Protein AF-0000000066245122 (afdb_homodimer)

Foldseek 3Di:
DEAEQNRDDPQFPHFPLRVCVVVVHDQQFKWKQWVNDIDRSVGGDDDGDDPPIYIYIGGDDDPD/DEAEQNDDDPQFPHFPLRVCVVVVHDQQFKWKQWVNDIDRSVGGDDDGDDPPIYIYIGGDDDPD

Solvent-accessible surface area (backbone atoms only — not comparable to full-atom values): 6839 Å² total; per-residue (Å²): 79,20,29,48,69,87,36,80,40,92,46,57,67,36,30,56,65,56,52,35,52,74,73,68,48,65,42,88,47,26,36,33,31,49,78,86,43,30,18,46,38,80,29,48,43,84,48,59,39,44,70,69,40,40,36,38,76,40,61,50,49,79,26,120,79,19,30,48,71,88,35,80,39,94,47,56,68,36,30,55,65,57,51,34,53,73,72,68,47,64,42,89,48,26,36,34,32,50,77,86,43,30,17,43,38,81,28,48,44,84,47,58,41,46,68,70,41,39,37,38,77,40,63,49,50,79,26,117

InterPro domains:
  IPR003749 Sulfur carrier ThiS/MoaD-like [PF02597] (2-64)
  IPR010035 ThiS, thiamine-biosynthesis [PTHR34472] (2-64)
  IPR010035 ThiS, thiamine-biosynthesis [TIGR01683] (3-64)
  IPR012675 Beta-grasp domain superfamily [G3DSA:3.10.20.30] (2-64)
  IPR016155 Molybdopterin synthase/thiamin biosynthesis sulphur carrier, beta-grasp [SSF54285] (2-63)

Nearest PDB structures (foldseek):
  2htm-assembly3_H  TM=9.319E-01  e=8.111E-12  Thermus thermophilus
  1zud-assembly1_4  TM=8.147E-01  e=1.907E-03  Escherichia coli K-12
  3cwi-assembly1_A  TM=7.715E-01  e=3.258E-03  Geobacter metallireducens GS-15
  2lek-assembly1_A  TM=7.958E-01  e=4.868E-03  Rhodopseudomonas palustris
  8dgs-assembly1_A  TM=4.863E-01  e=5.792E-02  Homo sapiens

Secondary structure (DSSP, 8-state):
-EEETTEEE--TT-BHHHHHHHTT--GGGEEEEETTEEEEGGG---SB--TT-EEEEEEEEP--/-EEETTEEE--TT-BHHHHHHHTT--GGGEEEEETTEEEEGGG---SB--TT-EEEEEEEEP--

Radius of gyration: 15.56 Å; Cα contacts (8 Å, |Δi|>4): 289; chains: 2; bounding box: 25×44×30 Å

Structure (mmCIF, N/CA/C/O backbone):
data_AF-0000000066245122-model_v1
#
loop_
_entity.id
_entity.type
_entity.pdbx_description
1 polymer 'Sulfur carrier protein ThiS'
#
loop_
_atom_site.group_PDB
_atom_site.id
_atom_site.type_symbol
_atom_site.label_atom_id
_atom_site.label_alt_id
_atom_site.label_comp_id
_atom_site.label_asym_id
_atom_site.label_entity_id
_atom_site.label_seq_id
_atom_site.pdbx_PDB_ins_code
_atom_site.Cartn_x
_atom_site.Cartn_y
_atom_site.Cartn_z
_atom_site.occupancy
_atom_site.B_iso_or_equiv
_atom_site.auth_seq_id
_atom_site.auth_comp_id
_atom_site.auth_asym_id
_atom_site.auth_atom_id
_atom_site.pdbx_PDB_model_num
ATOM 1 N N . MET A 1 1 ? -2.121 15.898 17.25 1 96.06 1 MET A N 1
ATOM 2 C CA . MET A 1 1 ? -0.962 15.109 16.844 1 96.06 1 MET A CA 1
ATOM 3 C C . MET A 1 1 ? -1.345 14.094 15.781 1 96.06 1 MET A C 1
ATOM 5 O O . MET A 1 1 ? -2.414 13.484 15.844 1 96.06 1 MET A O 1
ATOM 9 N N . VAL A 1 2 ? -0.647 14.148 14.758 1 97.94 2 VAL A N 1
ATOM 10 C CA . VAL A 1 2 ? -0.875 13.227 13.656 1 97.94 2 VAL A CA 1
ATOM 11 C C . VAL A 1 2 ? 0.211 12.148 13.648 1 97.94 2 VAL A C 1
ATOM 13 O O . VAL A 1 2 ? 1.388 12.445 13.867 1 97.94 2 VAL A O 1
ATOM 16 N N . TRP A 1 3 ? -0.148 10.922 13.508 1 98.38 3 TRP A N 1
ATOM 17 C CA . TRP A 1 3 ? 0.825 9.844 13.359 1 98.38 3 TRP A CA 1
ATOM 18 C C . TRP A 1 3 ? 1.118 9.57 11.883 1 98.38 3 TRP A C 1
ATOM 20 O O . TRP A 1 3 ? 0.219 9.211 11.125 1 98.38 3 TRP A O 1
ATOM 30 N N . LEU A 1 4 ? 2.289 9.805 11.523 1 98.12 4 LEU A N 1
ATOM 31 C CA . LEU A 1 4 ? 2.766 9.562 10.164 1 98.12 4 LEU A CA 1
ATOM 32 C C . LEU A 1 4 ? 3.76 8.406 10.133 1 98.12 4 LEU A C 1
ATOM 34 O O . LEU A 1 4 ? 4.848 8.5 10.711 1 98.12 4 LEU A O 1
ATOM 38 N N . ASN A 1 5 ? 3.375 7.387 9.438 1 97.25 5 ASN A N 1
ATOM 39 C CA . ASN A 1 5 ? 4.207 6.188 9.406 1 97.25 5 ASN A CA 1
ATOM 40 C C . ASN A 1 5 ? 4.695 5.805 10.797 1 97.25 5 ASN A C 1
ATOM 42 O O . ASN A 1 5 ? 5.891 5.586 11 1 97.25 5 ASN A O 1
ATOM 46 N N . GLY A 1 6 ? 3.76 5.812 11.75 1 97.06 6 GLY A N 1
ATOM 47 C CA . GLY A 1 6 ? 4.008 5.344 13.102 1 97.06 6 GLY A CA 1
ATOM 48 C C . GLY A 1 6 ? 4.691 6.375 13.977 1 97.06 6 GLY A C 1
ATOM 49 O O . GLY A 1 6 ? 4.926 6.137 15.164 1 97.06 6 GLY A O 1
ATOM 50 N N . GLU A 1 7 ? 4.965 7.535 13.438 1 97.31 7 GLU A N 1
ATOM 51 C CA . GLU A 1 7 ? 5.645 8.57 14.203 1 97.31 7 GLU A CA 1
ATOM 52 C C . GLU A 1 7 ? 4.734 9.781 14.422 1 97.31 7 GLU A C 1
ATOM 54 O O . GLU A 1 7 ? 4.098 10.266 13.484 1 97.31 7 GLU A O 1
ATOM 59 N N . PRO A 1 8 ? 4.688 10.203 15.68 1 97.81 8 PRO A N 1
ATOM 60 C CA . PRO A 1 8 ? 3.922 11.43 15.922 1 97.81 8 PRO A CA 1
ATOM 61 C C . PRO A 1 8 ? 4.582 12.672 15.328 1 97.81 8 PRO A C 1
ATOM 63 O O . PRO A 1 8 ? 5.797 12.852 15.461 1 97.81 8 PRO A O 1
ATOM 66 N N . ARG A 1 9 ? 3.904 13.414 14.578 1 97.44 9 ARG A N 1
ATOM 67 C CA . ARG A 1 9 ? 4.379 14.648 13.961 1 97.44 9 ARG A CA 1
ATOM 68 C C . ARG A 1 9 ? 3.379 15.781 14.156 1 97.44 9 ARG A C 1
ATOM 70 O O . ARG A 1 9 ? 2.168 15.555 14.18 1 97.44 9 ARG A O 1
ATOM 77 N N . PRO A 1 10 ? 3.826 17.031 14.297 1 97.25 10 PRO A N 1
ATOM 78 C CA . PRO A 1 10 ? 2.943 18.203 14.375 1 97.25 10 PRO A CA 1
ATOM 79 C C . PRO A 1 10 ? 2.463 18.656 13 1 97.25 10 PRO A C 1
ATOM 81 O O . PRO A 1 10 ? 2.91 19.703 12.508 1 97.25 10 PRO A O 1
ATOM 84 N N . LEU A 1 11 ? 1.484 17.906 12.414 1 97.88 11 LEU A N 1
ATOM 85 C CA . LEU A 1 11 ? 1.07 18.141 11.031 1 97.88 11 LEU A CA 1
ATOM 86 C C . LEU A 1 11 ? -0.365 18.656 10.977 1 97.88 11 LEU A C 1
ATOM 88 O O . LEU A 1 11 ? -0.92 18.844 9.891 1 97.88 11 LEU A O 1
ATOM 92 N N . GLU A 1 12 ? -0.906 18.859 12.203 1 97.12 12 GLU A N 1
ATOM 93 C CA . GLU A 1 12 ? -2.266 19.391 12.219 1 97.12 12 GLU A CA 1
ATOM 94 C C . GLU A 1 12 ? -2.369 20.672 11.391 1 97.12 12 GLU A C 1
ATOM 96 O O . GLU A 1 12 ? -1.476 21.516 11.445 1 97.12 12 GLU A O 1
ATOM 101 N N . GLY A 1 13 ? -3.486 20.703 10.539 1 97.81 13 GLY A N 1
ATOM 102 C CA . GLY A 1 13 ? -3.689 21.922 9.766 1 97.81 13 GLY A CA 1
ATOM 103 C C . GLY A 1 13 ? -3.094 21.844 8.375 1 97.81 13 GLY A C 1
ATOM 104 O O . GLY A 1 13 ? -3.457 22.625 7.5 1 97.81 13 GLY A O 1
ATOM 105 N N . LYS A 1 14 ? -2.281 20.984 8.102 1 97.75 14 LYS A N 1
ATOM 106 C CA . LYS A 1 14 ? -1.722 20.766 6.77 1 97.75 14 LYS A CA 1
ATOM 107 C C . LYS A 1 14 ? -2.521 19.719 6 1 97.75 14 LYS A C 1
ATOM 109 O O . LYS A 1 14 ? -3.137 18.828 6.598 1 97.75 14 LYS A O 1
ATOM 114 N N . THR A 1 15 ? -2.502 19.906 4.688 1 97.81 15 THR A N 1
ATOM 115 C CA . THR A 1 15 ? -3.082 18.859 3.848 1 97.81 15 THR A CA 1
ATOM 116 C C . THR A 1 15 ? -2.076 17.734 3.609 1 97.81 15 THR A C 1
ATOM 118 O O . THR A 1 15 ? -0.872 17.922 3.799 1 97.81 15 THR A O 1
ATOM 121 N N . LEU A 1 16 ? -2.605 16.656 3.221 1 97.75 16 LEU A N 1
ATOM 122 C CA . LEU A 1 16 ? -1.726 15.539 2.871 1 97.75 16 LEU A CA 1
ATOM 123 C C . LEU A 1 16 ? -0.799 15.922 1.722 1 97.75 16 LEU A C 1
ATOM 125 O O . LEU A 1 16 ? 0.373 15.539 1.708 1 97.75 16 LEU A O 1
ATOM 129 N N . LYS A 1 17 ? -1.337 16.609 0.768 1 97.12 17 LYS A N 1
ATOM 130 C CA . LYS A 1 17 ? -0.505 17.062 -0.339 1 97.12 17 LYS A CA 1
ATOM 131 C C . LYS A 1 17 ? 0.669 17.906 0.166 1 97.12 17 LYS A C 1
ATOM 133 O O . LYS A 1 17 ? 1.813 17.688 -0.235 1 97.12 17 LYS A O 1
ATOM 138 N N . GLU A 1 18 ? 0.409 18.828 1.038 1 97.69 18 GLU A N 1
ATOM 139 C CA . GLU A 1 18 ? 1.462 19.672 1.609 1 97.69 18 GLU A CA 1
ATOM 140 C C . GLU A 1 18 ? 2.486 18.828 2.365 1 97.69 18 GLU A C 1
ATOM 142 O O . GLU A 1 18 ? 3.691 19.047 2.238 1 97.69 18 GLU A O 1
ATOM 147 N N . VAL A 1 19 ? 2.008 17.906 3.172 1 98 19 VAL A N 1
ATOM 148 C CA . VAL A 1 19 ? 2.869 17.047 3.98 1 98 19 VAL A CA 1
ATOM 149 C C . VAL A 1 19 ? 3.785 16.234 3.072 1 98 19 VAL A C 1
ATOM 151 O O . VAL A 1 19 ? 5 16.188 3.289 1 98 19 VAL A O 1
ATOM 154 N N . LEU A 1 20 ? 3.219 15.602 2.051 1 97.62 20 LEU A N 1
ATOM 155 C CA . LEU A 1 20 ? 4.004 14.773 1.145 1 97.62 20 LEU A CA 1
ATOM 156 C C . LEU A 1 20 ? 5.027 15.609 0.388 1 97.62 20 LEU A C 1
ATOM 158 O O . LEU A 1 20 ? 6.168 15.18 0.196 1 97.62 20 LEU A O 1
ATOM 162 N N . GLU A 1 21 ? 4.621 16.766 -0.047 1 96.56 21 GLU A N 1
ATOM 163 C CA . GLU A 1 21 ? 5.543 17.688 -0.711 1 96.56 21 GLU A CA 1
ATOM 164 C C . GLU A 1 21 ? 6.711 18.047 0.2 1 96.56 21 GLU A C 1
ATOM 166 O O . GLU A 1 21 ? 7.867 18.031 -0.229 1 96.56 21 GLU A O 1
ATOM 171 N N . GLU A 1 22 ? 6.418 18.375 1.406 1 96.12 22 GLU A N 1
ATOM 172 C CA . GLU A 1 22 ? 7.449 18.75 2.369 1 96.12 22 GLU A CA 1
ATOM 173 C C . GLU A 1 22 ? 8.414 17.594 2.625 1 96.12 22 GLU A C 1
ATOM 175 O O . GLU A 1 22 ? 9.594 17.812 2.9 1 96.12 22 GLU A O 1
ATOM 180 N N . MET A 1 23 ? 7.934 16.391 2.582 1 95.56 23 MET A N 1
ATOM 181 C CA . MET A 1 23 ? 8.75 15.195 2.807 1 95.56 23 MET A CA 1
ATOM 182 C C . MET A 1 23 ? 9.555 14.844 1.561 1 95.56 23 MET A C 1
ATOM 184 O O . MET A 1 23 ? 10.391 13.945 1.593 1 95.56 23 MET A O 1
ATOM 188 N N . GLY A 1 24 ? 9.227 15.508 0.467 1 97.06 24 GLY A N 1
ATOM 189 C CA . GLY A 1 24 ? 9.906 15.211 -0.787 1 97.06 24 GLY A CA 1
ATOM 190 C C . GLY A 1 24 ? 9.391 13.953 -1.461 1 97.06 24 GLY A C 1
ATOM 191 O O . GLY A 1 24 ? 10.109 13.328 -2.242 1 97.06 24 GLY A O 1
ATOM 192 N N . VAL A 1 25 ? 8.227 13.602 -1.088 1 96.5 25 VAL A N 1
ATOM 193 C CA . VAL A 1 25 ? 7.613 12.398 -1.646 1 96.5 25 VAL A CA 1
ATOM 194 C C . VAL A 1 25 ? 6.789 12.766 -2.879 1 96.5 25 VAL A C 1
ATOM 196 O O . VAL A 1 25 ? 5.965 13.68 -2.832 1 96.5 25 VAL A O 1
ATOM 199 N N . GLU A 1 26 ? 7.043 12.07 -3.957 1 96.69 26 GLU A N 1
ATOM 200 C CA . GLU A 1 26 ? 6.223 12.258 -5.148 1 96.69 26 GLU A CA 1
ATOM 201 C C . GLU A 1 26 ? 4.844 11.633 -4.969 1 96.69 26 GLU A C 1
ATOM 203 O O . GLU A 1 26 ? 4.73 10.469 -4.57 1 96.69 26 GLU A O 1
ATOM 208 N N . LEU A 1 27 ? 3.785 12.352 -5.379 1 96.44 27 LEU A N 1
ATOM 209 C CA . LEU A 1 27 ? 2.4 11.914 -5.238 1 96.44 27 LEU A CA 1
ATOM 210 C C . LEU A 1 27 ? 2.119 10.703 -6.125 1 96.44 27 LEU A C 1
ATOM 212 O O . LEU A 1 27 ? 1.389 9.797 -5.727 1 96.44 27 LEU A O 1
ATOM 216 N N . LYS A 1 28 ? 2.615 10.562 -7.316 1 94.44 28 LYS A N 1
ATOM 217 C CA . LYS A 1 28 ? 2.322 9.531 -8.305 1 94.44 28 LYS A CA 1
ATOM 218 C C . LYS A 1 28 ? 2.889 8.18 -7.871 1 94.44 28 LYS A C 1
ATOM 220 O O . LYS A 1 28 ? 2.41 7.129 -8.305 1 94.44 28 LYS A O 1
ATOM 225 N N . GLY A 1 29 ? 3.686 8.023 -6.941 1 95.19 29 GLY A N 1
ATOM 226 C CA . GLY A 1 29 ? 4.383 6.789 -6.617 1 95.19 29 GLY A CA 1
ATOM 227 C C . GLY A 1 29 ? 4.008 6.23 -5.258 1 95.19 29 GLY A C 1
ATOM 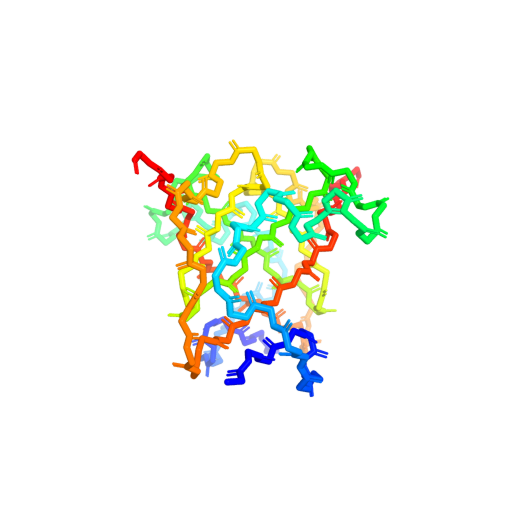228 O O . GLY A 1 29 ? 4.664 5.312 -4.758 1 95.19 29 GLY A O 1
ATOM 229 N N . VAL A 1 30 ? 2.854 6.719 -4.727 1 97.94 30 VAL A N 1
ATOM 230 C CA . VAL A 1 30 ? 2.572 6.262 -3.371 1 97.94 30 VAL A CA 1
ATOM 231 C C . VAL A 1 30 ? 1.073 6.016 -3.209 1 97.94 30 VAL A C 1
ATOM 233 O O . VAL A 1 30 ? 0.263 6.582 -3.947 1 97.94 30 VAL A O 1
ATOM 236 N N . ALA A 1 31 ? 0.736 5.109 -2.311 1 97.81 31 ALA A N 1
ATOM 237 C CA . ALA A 1 31 ? -0.572 5.023 -1.667 1 97.81 31 ALA A CA 1
ATOM 238 C C . ALA A 1 31 ? -0.537 5.637 -0.27 1 97.81 31 ALA A C 1
ATOM 240 O O . ALA A 1 31 ? 0.475 5.547 0.429 1 97.81 31 ALA A O 1
ATOM 241 N N . VAL A 1 32 ? -1.629 6.227 0.104 1 98.06 32 VAL A N 1
ATOM 242 C CA . VAL A 1 32 ? -1.765 6.848 1.417 1 98.06 32 VAL A CA 1
ATOM 243 C C . VAL A 1 32 ? -2.977 6.266 2.143 1 98.06 32 VAL A C 1
ATOM 245 O O . VAL A 1 32 ? -4.094 6.309 1.627 1 98.06 32 VAL A O 1
ATOM 248 N N . LEU A 1 33 ? -2.752 5.613 3.221 1 97.19 33 LEU A N 1
ATOM 249 C CA . LEU A 1 33 ? -3.838 5.207 4.105 1 97.19 33 LEU A CA 1
ATOM 250 C C . LEU A 1 33 ? -4.129 6.285 5.145 1 97.19 33 LEU A C 1
ATOM 252 O O . LEU A 1 33 ? -3.26 6.629 5.949 1 97.19 33 LEU A O 1
ATOM 256 N N . LEU A 1 34 ? -5.312 6.891 5.09 1 97.81 34 LEU A N 1
ATOM 257 C CA . LEU A 1 34 ? -5.809 7.852 6.07 1 97.81 34 LEU A CA 1
ATOM 258 C C . LEU A 1 34 ? -6.938 7.246 6.898 1 97.81 34 LEU A C 1
ATOM 260 O O . LEU A 1 34 ? -8.016 6.973 6.375 1 97.81 34 LEU A O 1
ATOM 264 N N . ASN A 1 35 ? -6.723 7.035 8.141 1 96.94 35 ASN A N 1
ATOM 265 C CA . ASN A 1 35 ? -7.695 6.41 9.031 1 96.94 35 ASN A CA 1
ATOM 266 C C . ASN A 1 35 ? -8.32 5.172 8.398 1 96.94 35 ASN A C 1
ATOM 268 O O . ASN A 1 35 ? -9.539 5.016 8.391 1 96.94 35 ASN A O 1
ATOM 272 N N . GLU A 1 36 ? -7.594 4.344 7.703 1 92.25 36 GLU A N 1
ATOM 273 C CA . GLU A 1 36 ? -7.906 3.031 7.137 1 92.25 36 GLU A CA 1
ATOM 274 C C . GLU A 1 36 ? -8.477 3.158 5.727 1 92.25 36 GLU A C 1
ATOM 276 O O . GLU A 1 36 ? -8.859 2.16 5.117 1 92.25 36 GLU A O 1
ATOM 281 N N . GLU A 1 37 ? -8.688 4.379 5.289 1 96.06 37 GLU A N 1
ATOM 282 C CA . GLU A 1 37 ? -9.055 4.609 3.895 1 96.06 37 GLU A CA 1
ATOM 283 C C . GLU A 1 37 ? -7.816 4.766 3.02 1 96.06 37 GLU A C 1
ATOM 285 O O . GLU A 1 37 ? -6.891 5.5 3.369 1 96.06 37 GLU A O 1
ATOM 290 N N . ALA A 1 38 ? -7.848 4.117 1.906 1 97.88 38 ALA A N 1
ATOM 291 C CA . ALA A 1 38 ? -6.688 4.156 1.02 1 97.88 38 ALA A CA 1
ATOM 292 C C . ALA A 1 38 ? -6.949 5.055 -0.185 1 97.88 38 ALA A C 1
ATOM 294 O O . ALA A 1 38 ? -8.023 5.004 -0.786 1 97.88 38 ALA A O 1
ATOM 295 N N . PHE A 1 39 ? -5.906 5.902 -0.511 1 98.12 39 PHE A N 1
ATOM 296 C CA . PHE A 1 39 ? -5.922 6.816 -1.646 1 98.12 39 PHE A CA 1
ATOM 297 C C . PHE A 1 39 ? -4.648 6.672 -2.475 1 98.12 39 PHE A C 1
ATOM 299 O O . PHE A 1 39 ? -3.574 6.41 -1.931 1 98.12 39 PHE A O 1
ATOM 306 N N . LEU A 1 40 ? -4.867 6.867 -3.74 1 97.62 40 LEU A N 1
ATOM 307 C CA . LEU A 1 40 ? -3.676 7.211 -4.512 1 97.62 40 LEU A CA 1
ATOM 308 C C . LEU A 1 40 ? -3.145 8.586 -4.105 1 97.62 40 LEU A C 1
ATOM 310 O O . LEU A 1 40 ? -3.918 9.469 -3.732 1 97.62 40 LEU A O 1
ATOM 314 N N . GLY A 1 41 ? -1.854 8.664 -4.152 1 97.5 41 GLY A N 1
ATOM 315 C CA . GLY A 1 41 ? -1.258 9.938 -3.775 1 97.5 41 GLY A CA 1
ATOM 316 C C . GLY A 1 41 ? -1.899 11.125 -4.469 1 97.5 41 GLY A C 1
ATOM 317 O O . GLY A 1 41 ? -2.148 12.156 -3.84 1 97.5 41 GLY A O 1
ATOM 318 N N . LEU A 1 42 ? -2.221 10.977 -5.688 1 96.44 42 LEU A N 1
ATOM 319 C CA . LEU A 1 42 ? -2.773 12.07 -6.484 1 96.44 42 LEU A CA 1
ATOM 320 C C . LEU A 1 42 ? -4.242 12.297 -6.148 1 96.44 42 LEU A C 1
ATOM 322 O O . LEU A 1 42 ? -4.832 13.289 -6.57 1 96.44 42 LEU A O 1
ATOM 326 N N . GLU A 1 43 ? -4.773 11.43 -5.328 1 96.81 43 GLU A N 1
ATOM 327 C CA . GLU A 1 43 ? -6.207 11.5 -5.055 1 96.81 43 GLU A CA 1
ATOM 328 C C . GLU A 1 43 ? -6.477 11.711 -3.568 1 96.81 43 GLU A C 1
ATOM 330 O O . GLU A 1 43 ? -7.594 11.484 -3.096 1 96.81 43 GLU A O 1
ATOM 335 N N . VAL A 1 44 ? -5.496 12.094 -2.885 1 97.38 44 VAL A N 1
ATOM 336 C CA . VAL A 1 44 ? -5.711 12.32 -1.461 1 97.38 44 VAL A CA 1
ATOM 337 C C . VAL A 1 44 ? -6.672 13.492 -1.265 1 97.38 44 VAL A C 1
ATOM 339 O O . VAL A 1 44 ? -6.715 14.414 -2.084 1 97.38 44 VAL A O 1
ATOM 342 N N . PRO A 1 45 ? -7.398 13.414 -0.166 1 96.31 45 PRO A N 1
ATOM 343 C CA . PRO A 1 45 ? -8.305 14.531 0.096 1 96.31 45 PRO A CA 1
ATOM 344 C C . PRO A 1 45 ? -7.566 15.852 0.304 1 96.31 45 PRO A C 1
ATOM 346 O O . PRO A 1 45 ? -6.469 15.875 0.867 1 96.31 45 PRO A O 1
ATOM 349 N N . ASP A 1 46 ? -8.258 16.781 -0.142 1 95.56 46 ASP A N 1
ATOM 350 C CA . ASP A 1 46 ? -7.746 18.141 0.089 1 95.56 46 ASP A CA 1
ATOM 351 C C . ASP A 1 46 ? -8.375 18.75 1.337 1 95.56 46 ASP A C 1
ATOM 353 O O . ASP A 1 46 ? -9.188 19.672 1.239 1 95.56 46 ASP A O 1
ATOM 357 N N . ARG A 1 47 ? -8.109 18.297 2.428 1 96.69 47 ARG A N 1
ATOM 358 C CA . ARG A 1 47 ? -8.531 18.797 3.73 1 96.69 47 ARG A CA 1
ATOM 359 C C . ARG A 1 47 ? -7.371 18.781 4.727 1 96.69 47 ARG A C 1
ATOM 361 O O . ARG A 1 47 ? -6.473 17.953 4.625 1 96.69 47 ARG A O 1
ATOM 368 N N . PRO A 1 48 ? -7.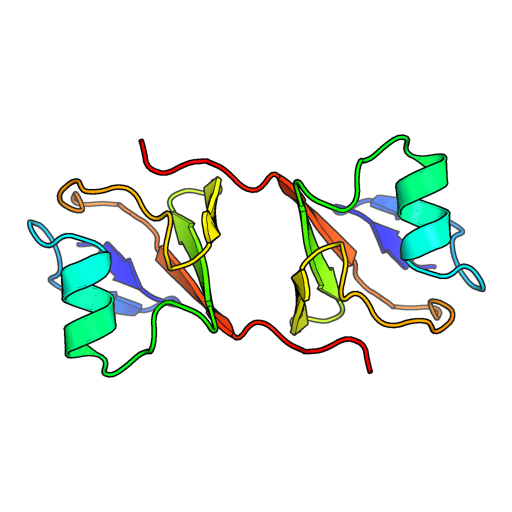492 19.641 5.738 1 97.31 48 PRO A N 1
ATOM 369 C CA . PRO A 1 48 ? -6.449 19.625 6.766 1 97.31 48 PRO A CA 1
ATOM 370 C C . PRO A 1 48 ? -6.488 18.375 7.629 1 97.31 48 PRO A C 1
ATOM 372 O O . PRO A 1 48 ? -7.57 17.844 7.918 1 97.31 48 PRO A O 1
ATOM 375 N N . LEU A 1 49 ? -5.344 17.922 7.902 1 98.31 49 LEU A N 1
ATOM 376 C CA . LEU A 1 49 ? -5.234 16.875 8.898 1 98.31 49 LEU A CA 1
ATOM 377 C C . LEU A 1 49 ? -5.645 17.375 10.281 1 98.31 49 LEU A C 1
ATOM 379 O O . LEU A 1 49 ? -5.457 18.547 10.594 1 98.31 49 LEU A O 1
ATOM 383 N N . ARG A 1 50 ? -6.273 16.422 11.109 1 97.75 50 ARG A N 1
ATOM 384 C CA . ARG A 1 50 ? -6.715 16.719 12.469 1 97.75 50 ARG A CA 1
ATOM 385 C C . ARG A 1 50 ? -5.949 15.891 13.492 1 97.75 50 ARG A C 1
ATOM 387 O O . ARG A 1 50 ? -5.336 14.883 13.148 1 97.75 50 ARG A O 1
ATOM 394 N N . ASP A 1 51 ? -6.031 16.453 14.695 1 97.12 51 ASP A N 1
ATOM 395 C CA . ASP A 1 51 ? -5.477 15.68 15.805 1 97.12 51 ASP A CA 1
ATOM 396 C C . ASP A 1 51 ? -6.039 14.258 15.82 1 97.12 51 ASP A C 1
ATOM 398 O O . ASP A 1 51 ? -7.25 14.062 15.68 1 97.12 51 ASP A O 1
ATOM 402 N N . GLY A 1 52 ? -5.172 13.297 15.867 1 97.5 52 GLY A N 1
ATOM 403 C CA . GLY A 1 52 ? -5.605 11.914 15.953 1 97.5 52 GLY A CA 1
ATOM 404 C C . GLY A 1 52 ? -5.555 11.188 14.625 1 97.5 52 GLY A C 1
ATOM 405 O O . GLY A 1 52 ? -5.66 9.961 14.586 1 97.5 52 GLY A O 1
ATOM 406 N N . ASP A 1 53 ? -5.445 12.016 13.562 1 98.25 53 ASP A N 1
ATOM 407 C CA . ASP A 1 53 ? -5.352 11.359 12.266 1 98.25 53 ASP A CA 1
ATOM 408 C C . ASP A 1 53 ? -4.141 10.43 12.203 1 98.25 53 ASP A C 1
ATOM 410 O O . ASP A 1 53 ? -3.084 10.75 12.758 1 98.25 53 ASP A O 1
ATOM 414 N N . VAL A 1 54 ? -4.316 9.266 11.594 1 98.19 54 VAL A N 1
ATOM 415 C CA . VAL A 1 54 ? -3.25 8.305 11.344 1 98.19 54 VAL A CA 1
ATOM 416 C C . VAL A 1 54 ? -3.023 8.156 9.844 1 98.19 54 VAL A C 1
ATOM 418 O O . VAL A 1 54 ? -3.955 7.855 9.094 1 98.19 54 VAL A O 1
ATOM 421 N N . VAL A 1 55 ? -1.783 8.398 9.414 1 98.25 55 VAL A N 1
ATOM 422 C CA . VAL A 1 55 ? -1.406 8.422 8.008 1 98.25 55 VAL A CA 1
ATOM 423 C C . VAL A 1 55 ? -0.288 7.41 7.758 1 98.25 55 VAL A C 1
ATOM 425 O O . VAL A 1 55 ? 0.718 7.398 8.469 1 98.25 55 VAL A O 1
ATOM 428 N N . GLU A 1 56 ? -0.496 6.539 6.867 1 97.25 56 GLU A N 1
ATOM 429 C CA . GLU A 1 56 ? 0.555 5.664 6.363 1 97.25 56 GLU A CA 1
ATOM 430 C C . GLU A 1 56 ? 0.848 5.941 4.891 1 97.25 56 GLU A C 1
ATOM 432 O O . GLU A 1 56 ? -0.071 6.012 4.07 1 97.25 56 GLU A O 1
ATOM 437 N N . VAL A 1 57 ? 2.043 6.207 4.559 1 97.5 57 VAL A N 1
ATOM 438 C CA . VAL A 1 57 ? 2.504 6.406 3.189 1 97.5 57 VAL A CA 1
ATOM 439 C C . VAL A 1 57 ? 3.318 5.195 2.734 1 97.5 57 VAL A C 1
ATOM 441 O O . VAL A 1 57 ? 4.336 4.863 3.344 1 97.5 57 VAL A O 1
ATOM 444 N N . VAL A 1 58 ? 2.854 4.664 1.711 1 97.06 58 VAL A N 1
ATOM 445 C CA . VAL A 1 58 ? 3.492 3.449 1.216 1 97.06 58 VAL A CA 1
ATOM 446 C C . VAL A 1 58 ? 3.852 3.619 -0.259 1 97.06 58 VAL A C 1
ATOM 448 O O . VAL A 1 58 ? 3.043 4.113 -1.049 1 97.06 58 VAL A O 1
ATOM 451 N N . ALA A 1 59 ? 5.109 3.15 -0.637 1 97.31 59 ALA A N 1
ATOM 452 C CA . ALA A 1 59 ? 5.52 3.188 -2.039 1 97.31 59 ALA A CA 1
ATOM 453 C C . ALA A 1 59 ? 4.777 2.131 -2.854 1 97.31 59 ALA A C 1
ATOM 455 O O . ALA A 1 59 ? 4.609 0.996 -2.402 1 97.31 59 ALA A O 1
ATOM 456 N N . LEU A 1 60 ? 4.27 2.582 -3.982 1 97.62 60 LEU A N 1
ATOM 457 C CA . LEU A 1 60 ? 3.666 1.637 -4.914 1 97.62 60 LEU A CA 1
ATOM 458 C C . LEU A 1 60 ? 4.734 0.958 -5.766 1 97.62 60 LEU A C 1
ATOM 460 O O . LEU A 1 60 ? 5.594 1.629 -6.344 1 97.62 60 LEU A O 1
ATOM 464 N N . MET A 1 61 ? 4.664 -0.422 -5.828 1 96.94 61 MET A N 1
ATOM 465 C CA . MET A 1 61 ? 5.594 -1.208 -6.633 1 96.94 61 MET A CA 1
ATOM 466 C C . MET A 1 61 ? 4.98 -1.565 -7.98 1 96.94 61 MET A C 1
ATOM 468 O O . MET A 1 61 ? 3.775 -1.417 -8.18 1 96.94 61 MET A O 1
ATOM 472 N N . GLN A 1 62 ? 5.898 -1.921 -8.953 1 91.81 62 GLN A N 1
ATOM 473 C CA . GLN A 1 62 ? 5.465 -2.414 -10.258 1 91.81 62 GLN A CA 1
ATOM 474 C C . GLN A 1 62 ? 5.59 -3.934 -10.344 1 91.81 62 GLN A C 1
ATOM 476 O O . GLN A 1 62 ? 6.59 -4.504 -9.898 1 91.81 62 GLN A O 1
ATOM 481 N N . GLY A 1 63 ? 4.395 -4.648 -10.633 1 84.31 63 GLY A N 1
ATOM 482 C CA . GLY A 1 63 ? 4.367 -6.098 -10.727 1 84.31 63 GLY A CA 1
ATOM 483 C C . GLY A 1 63 ? 5.102 -6.641 -11.938 1 84.31 63 GLY A C 1
ATOM 484 O O . GLY A 1 63 ? 4.848 -7.766 -12.367 1 84.31 63 GLY A O 1
ATOM 485 N N . GLY A 1 64 ? 6.094 -5.996 -12.523 1 72.12 64 GLY A N 1
ATOM 486 C CA . GLY A 1 64 ? 6.793 -6.551 -13.672 1 72.12 64 GLY A CA 1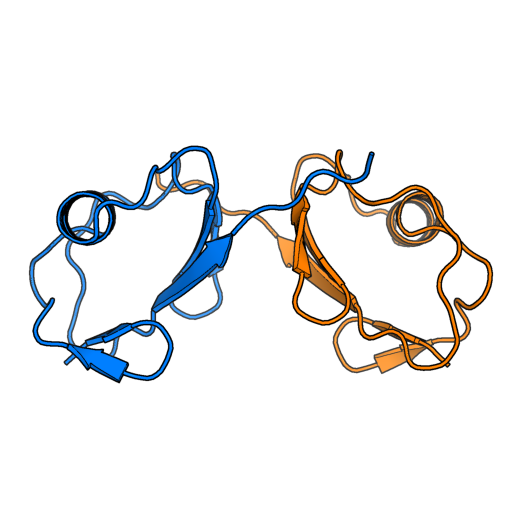
ATOM 487 C C . GLY A 1 64 ? 7.066 -8.039 -13.539 1 72.12 64 GLY A C 1
ATOM 488 O O . GLY A 1 64 ? 6.973 -8.594 -12.445 1 72.12 64 GLY A O 1
ATOM 489 N N . MET B 1 1 ? -0.445 -21.828 3.234 1 96.12 1 MET B N 1
ATOM 490 C CA . MET B 1 1 ? -1.615 -21.047 3.613 1 96.12 1 MET B CA 1
ATOM 491 C C . MET B 1 1 ? -1.362 -19.562 3.398 1 96.12 1 MET B C 1
ATOM 493 O O . MET B 1 1 ? -0.268 -19.062 3.674 1 96.12 1 MET B O 1
ATOM 497 N N . VAL B 1 2 ? -2.207 -19.016 2.691 1 98 2 VAL B N 1
ATOM 498 C CA . VAL B 1 2 ? -2.117 -17.578 2.426 1 98 2 VAL B CA 1
ATOM 499 C C . VAL B 1 2 ? -3.125 -16.828 3.293 1 98 2 VAL B C 1
ATOM 501 O O . VAL B 1 2 ? -4.262 -17.281 3.459 1 98 2 VAL B O 1
ATOM 504 N N . TRP B 1 3 ? -2.721 -15.789 3.939 1 98.38 3 TRP B N 1
ATOM 505 C CA . TRP B 1 3 ? -3.639 -14.93 4.684 1 98.38 3 TRP B CA 1
ATOM 506 C C . TRP B 1 3 ? -4.16 -13.797 3.807 1 98.38 3 TRP B C 1
ATOM 508 O O . TRP B 1 3 ? -3.383 -12.977 3.314 1 98.38 3 TRP B O 1
ATOM 518 N N . LEU B 1 4 ? -5.395 -13.844 3.561 1 98.12 4 LEU B N 1
ATOM 519 C CA . LEU B 1 4 ? -6.078 -12.812 2.783 1 98.12 4 LEU B CA 1
ATOM 520 C C . LEU B 1 4 ? -6.996 -11.977 3.672 1 98.12 4 LEU B C 1
ATOM 522 O O . LEU B 1 4 ? -7.973 -12.492 4.219 1 98.12 4 LEU B O 1
ATOM 526 N N . ASN B 1 5 ? -6.656 -10.734 3.758 1 97.19 5 ASN B N 1
ATOM 527 C CA . ASN B 1 5 ? -7.414 -9.852 4.641 1 97.19 5 ASN B CA 1
ATOM 528 C C . ASN B 1 5 ? -7.633 -10.484 6.012 1 97.19 5 ASN B C 1
ATOM 530 O O . ASN B 1 5 ? -8.758 -10.531 6.504 1 97.19 5 ASN B O 1
ATOM 534 N N . GLY B 1 6 ? -6.551 -11.039 6.566 1 97.06 6 GLY B N 1
ATOM 535 C CA . GLY B 1 6 ? -6.535 -11.562 7.922 1 97.06 6 GLY B CA 1
ATOM 536 C C . GLY B 1 6 ? -7.121 -12.961 8.031 1 97.06 6 GLY B C 1
ATOM 537 O O . GLY B 1 6 ? -7.137 -13.555 9.109 1 97.06 6 GLY B O 1
ATOM 538 N N . GLU B 1 7 ? -7.527 -13.516 6.91 1 97.38 7 GLU B N 1
ATOM 539 C CA . GLU B 1 7 ? -8.125 -14.844 6.934 1 97.38 7 GLU B CA 1
ATOM 540 C C . GLU B 1 7 ? -7.262 -15.852 6.172 1 97.38 7 GLU B C 1
ATOM 542 O O . GLU B 1 7 ? -6.82 -15.578 5.055 1 97.38 7 GLU B O 1
ATOM 547 N N . PRO B 1 8 ? -7.078 -16.953 6.824 1 97.88 8 PRO B N 1
ATOM 548 C CA . PRO B 1 8 ? -6.355 -18 6.098 1 97.88 8 PRO B CA 1
ATOM 549 C C . PRO B 1 8 ? -7.176 -18.609 4.961 1 97.88 8 PRO B C 1
ATOM 551 O O . PRO B 1 8 ? -8.359 -18.906 5.145 1 97.88 8 PRO B O 1
ATOM 554 N N . ARG B 1 9 ? -6.652 -18.641 3.818 1 97.44 9 ARG B N 1
ATOM 555 C CA . ARG B 1 9 ? -7.293 -19.219 2.639 1 97.44 9 ARG B CA 1
ATOM 556 C C . ARG B 1 9 ? -6.344 -20.141 1.89 1 97.44 9 ARG B C 1
ATOM 558 O O . ARG B 1 9 ? -5.133 -19.906 1.854 1 97.44 9 ARG B O 1
ATOM 565 N N . PRO B 1 10 ? -6.863 -21.203 1.254 1 97.38 10 PRO B N 1
ATOM 566 C CA . PRO B 1 10 ? -6.047 -22.078 0.414 1 97.38 10 PRO B CA 1
ATOM 567 C C . PRO B 1 10 ? -5.84 -21.531 -0.995 1 97.38 10 PRO B C 1
ATOM 569 O O . PRO B 1 10 ? -6.426 -22.031 -1.953 1 97.38 10 PRO B O 1
ATOM 572 N N . LEU B 1 11 ? -4.895 -20.531 -1.101 1 97.81 11 LEU B N 1
ATOM 573 C CA . LEU B 1 11 ? -4.734 -19.797 -2.352 1 97.81 11 LEU B CA 1
ATOM 574 C C . LEU B 1 11 ? -3.363 -20.047 -2.963 1 97.81 11 LEU B C 1
ATOM 576 O O . LEU B 1 11 ? -3.012 -19.453 -3.984 1 97.81 11 LEU B O 1
ATOM 580 N N . GLU B 1 12 ? -2.66 -20.906 -2.289 1 97.25 12 GLU B N 1
ATOM 581 C CA . GLU B 1 12 ? -1.351 -21.234 -2.848 1 97.25 12 GLU B CA 1
ATOM 582 C C . GLU B 1 12 ? -1.465 -21.672 -4.301 1 97.25 12 GLU B C 1
ATOM 584 O O . GLU B 1 12 ? -2.387 -22.422 -4.66 1 97.25 12 GLU B O 1
ATOM 589 N N . GLY B 1 13 ? -0.52 -21.094 -5.145 1 97.88 13 GLY B N 1
ATOM 590 C CA . GLY B 1 13 ? -0.52 -21.516 -6.535 1 97.88 13 GLY B CA 1
ATOM 591 C C . GLY B 1 13 ? -1.344 -20.609 -7.434 1 97.88 13 GLY B C 1
ATOM 592 O O . GLY B 1 13 ? -1.182 -20.625 -8.656 1 97.88 13 GLY B O 1
ATOM 593 N N . LYS B 1 14 ? -2.127 -19.844 -6.93 1 97.88 14 LYS B N 1
ATOM 594 C CA . LYS B 1 14 ? -2.895 -18.875 -7.699 1 97.88 14 LYS B CA 1
ATOM 595 C C . LYS B 1 14 ? -2.182 -17.516 -7.742 1 97.88 14 LYS B C 1
ATOM 597 O O . LYS B 1 14 ? -1.423 -17.188 -6.832 1 97.88 14 LYS B O 1
ATOM 602 N N . THR B 1 15 ? -2.449 -16.828 -8.867 1 97.81 15 THR B N 1
ATOM 603 C CA . THR B 1 15 ? -1.959 -15.453 -8.914 1 97.81 15 THR B CA 1
ATOM 604 C C . THR B 1 15 ? -2.924 -14.508 -8.211 1 97.81 15 THR B C 1
ATOM 606 O O . THR B 1 15 ? -4.086 -14.844 -7.988 1 97.81 15 THR B O 1
ATOM 609 N N . LEU B 1 16 ? -2.404 -13.398 -7.922 1 97.81 16 LEU B N 1
ATOM 610 C CA . LEU B 1 16 ? -3.262 -12.383 -7.32 1 97.81 16 LEU B CA 1
ATOM 611 C C . LEU B 1 16 ? -4.391 -11.992 -8.266 1 97.81 16 LEU B C 1
ATOM 613 O O . LEU B 1 16 ? -5.52 -11.758 -7.828 1 97.81 16 LEU B O 1
ATOM 617 N N . LYS B 1 17 ? -4.059 -11.906 -9.484 1 97.19 17 LYS B N 1
ATOM 618 C CA . LYS B 1 17 ? -5.094 -11.602 -10.461 1 97.19 17 LYS B CA 1
ATOM 619 C C . LYS B 1 17 ? -6.215 -12.641 -10.422 1 97.19 17 LYS B C 1
ATOM 621 O O . LYS B 1 17 ? -7.395 -12.289 -10.383 1 97.19 17 LYS B O 1
ATOM 626 N N . GLU B 1 18 ? -5.871 -13.875 -10.422 1 97.81 18 GLU B N 1
ATOM 627 C CA . GLU B 1 18 ? -6.859 -14.945 -10.352 1 97.81 18 GLU B CA 1
ATOM 628 C C . GLU B 1 18 ? -7.684 -14.852 -9.07 1 97.81 18 GLU B C 1
ATOM 630 O O . GLU B 1 18 ? -8.906 -15.016 -9.094 1 97.81 18 GLU B O 1
ATOM 635 N N . VAL B 1 19 ? -7.023 -14.648 -7.969 1 98 19 VAL B N 1
ATOM 636 C CA . VAL B 1 19 ? -7.676 -14.57 -6.668 1 98 19 VAL B CA 1
ATOM 637 C C . VAL B 1 19 ? -8.68 -13.414 -6.664 1 98 19 VAL B C 1
ATOM 639 O O . VAL B 1 19 ? -9.828 -13.594 -6.254 1 98 19 VAL B O 1
ATOM 642 N N . LEU B 1 20 ? -8.25 -12.258 -7.102 1 97.62 20 LEU B N 1
ATOM 643 C CA . LEU B 1 20 ? -9.125 -11.086 -7.113 1 97.62 20 LEU B CA 1
ATOM 644 C C . LEU B 1 20 ? -10.32 -11.305 -8.039 1 97.62 20 LEU B C 1
ATOM 646 O O . LEU B 1 20 ? -11.445 -10.922 -7.711 1 97.62 20 LEU B O 1
ATOM 650 N N . GLU B 1 21 ? -10.062 -11.891 -9.203 1 96.56 21 GLU B N 1
ATOM 651 C CA . GLU B 1 21 ? -11.141 -12.227 -10.133 1 96.56 21 GLU B CA 1
ATOM 652 C C . GLU B 1 21 ? -12.156 -13.164 -9.484 1 96.56 21 GLU B C 1
ATOM 654 O O . GLU B 1 21 ? -13.367 -12.953 -9.594 1 96.56 21 GLU B O 1
ATOM 659 N N . GLU B 1 22 ? -11.672 -14.148 -8.812 1 96.19 22 GLU B N 1
ATOM 660 C CA . GLU B 1 22 ? -12.547 -15.117 -8.156 1 96.19 22 GLU B CA 1
ATOM 661 C C . GLU B 1 22 ? -13.375 -14.461 -7.059 1 96.19 22 GLU B C 1
ATOM 663 O O . GLU B 1 22 ? -14.5 -14.883 -6.789 1 96.19 22 GLU B O 1
ATOM 668 N N . MET B 1 23 ? -12.844 -13.516 -6.406 1 95.5 23 MET B N 1
ATOM 669 C CA . MET B 1 23 ? -13.531 -12.797 -5.336 1 95.5 23 MET B CA 1
ATOM 670 C C . MET B 1 23 ? -14.516 -11.781 -5.906 1 95.5 23 MET B C 1
ATOM 672 O O . MET B 1 23 ? -15.273 -11.156 -5.16 1 95.5 23 MET B O 1
ATOM 676 N N . GLY B 1 24 ? -14.422 -11.578 -7.195 1 97 24 GLY B N 1
ATOM 677 C CA . GLY B 1 24 ? -15.281 -10.594 -7.832 1 97 24 GLY B CA 1
ATOM 678 C C . GLY B 1 24 ? -14.812 -9.164 -7.617 1 97 24 GLY B C 1
ATOM 679 O O . GLY B 1 24 ? -15.617 -8.227 -7.672 1 97 24 GLY B O 1
ATOM 680 N N . VAL B 1 25 ? -13.594 -9.055 -7.32 1 96.44 25 VAL B N 1
ATOM 681 C CA . VAL B 1 25 ? -13.016 -7.738 -7.074 1 96.44 25 VAL B CA 1
ATOM 682 C C . VAL B 1 25 ? -12.438 -7.176 -8.367 1 96.44 25 VAL B C 1
ATOM 684 O O . VAL B 1 25 ? -11.664 -7.852 -9.055 1 96.44 25 VAL B O 1
ATOM 687 N N . GLU B 1 26 ? -12.82 -5.969 -8.672 1 96.69 26 GLU B N 1
ATOM 688 C CA . GLU B 1 26 ? -12.219 -5.297 -9.812 1 96.69 26 GLU B CA 1
ATOM 689 C C . GLU B 1 26 ? -10.797 -4.844 -9.508 1 96.69 26 GLU B C 1
ATOM 691 O O . GLU B 1 26 ? -10.547 -4.223 -8.469 1 96.69 26 GLU B O 1
ATOM 696 N N . LEU B 1 27 ? -9.898 -5.078 -10.492 1 96.5 27 LEU B N 1
ATOM 697 C CA . LEU B 1 27 ? -8.492 -4.742 -10.336 1 96.5 27 LEU B CA 1
ATOM 698 C C . LEU B 1 27 ? -8.289 -3.232 -10.266 1 96.5 27 LEU B C 1
ATOM 700 O O . LEU B 1 27 ? -7.457 -2.742 -9.508 1 96.5 27 LEU B O 1
ATOM 704 N N . LYS B 1 28 ? -8.938 -2.338 -10.953 1 94.25 28 LYS B N 1
ATOM 705 C CA . LYS B 1 28 ? -8.758 -0.895 -11.07 1 94.25 28 LYS B CA 1
ATOM 706 C C . LYS B 1 28 ? -9.172 -0.182 -9.789 1 94.25 28 LYS B C 1
ATOM 708 O O . LYS B 1 28 ? -8.711 0.926 -9.508 1 94.25 28 LYS B O 1
ATOM 713 N N . GLY B 1 29 ? -9.781 -0.743 -8.867 1 95.12 29 GLY B N 1
ATOM 714 C CA . GLY B 1 29 ? -10.344 -0.059 -7.711 1 95.12 29 GLY B CA 1
ATOM 715 C C . GLY B 1 29 ? -9.719 -0.486 -6.398 1 95.12 29 GLY B C 1
ATOM 716 O O . GLY B 1 29 ? -10.227 -0.154 -5.324 1 95.12 29 GLY B O 1
ATOM 717 N N . VAL B 1 30 ? -8.516 -1.118 -6.516 1 97.88 30 VAL B N 1
ATOM 718 C CA . VAL B 1 30 ? -7.977 -1.625 -5.258 1 97.88 30 VAL B CA 1
ATOM 719 C C . VAL B 1 30 ? -6.461 -1.442 -5.238 1 97.88 30 VAL B C 1
ATOM 721 O O . VAL B 1 30 ? -5.824 -1.342 -6.289 1 97.88 30 VAL B O 1
ATOM 724 N N . ALA B 1 31 ? -5.922 -1.289 -4.043 1 97.81 31 ALA B N 1
ATOM 725 C CA . ALA B 1 31 ? -4.52 -1.555 -3.727 1 97.81 31 ALA B CA 1
ATOM 726 C C . ALA B 1 31 ? -4.355 -2.922 -3.068 1 97.81 31 ALA B C 1
ATOM 728 O O . ALA B 1 31 ? -5.227 -3.363 -2.314 1 97.81 31 ALA B O 1
ATOM 729 N N . VAL B 1 32 ? -3.266 -3.521 -3.348 1 98.06 32 VAL B N 1
ATOM 730 C CA . VAL B 1 32 ? -2.947 -4.832 -2.789 1 98.06 32 VAL B CA 1
ATOM 731 C C . VAL B 1 32 ? -1.596 -4.777 -2.082 1 98.06 32 VAL B C 1
ATOM 733 O O . VAL B 1 32 ? -0.586 -4.406 -2.686 1 98.06 32 VAL B O 1
ATOM 736 N N . LEU B 1 33 ? -1.578 -4.988 -0.806 1 97.12 33 LEU B N 1
ATOM 737 C CA . LEU B 1 33 ? -0.336 -5.18 -0.064 1 97.12 33 LEU B CA 1
ATOM 738 C C . LEU B 1 33 ? 0.057 -6.652 -0.034 1 97.12 33 LEU B C 1
ATOM 740 O O . LEU B 1 33 ? -0.69 -7.488 0.479 1 97.12 33 LEU B O 1
ATOM 744 N N . LEU B 1 34 ? 1.149 -6.988 -0.652 1 97.88 34 LEU B N 1
ATOM 745 C CA . LEU B 1 34 ? 1.747 -8.32 -0.614 1 97.88 34 LEU B CA 1
ATOM 746 C C . LEU B 1 34 ? 3.037 -8.312 0.2 1 97.88 34 LEU B C 1
ATOM 748 O O . LEU B 1 34 ? 4.027 -7.699 -0.204 1 97.88 34 LEU B O 1
ATOM 752 N N . ASN B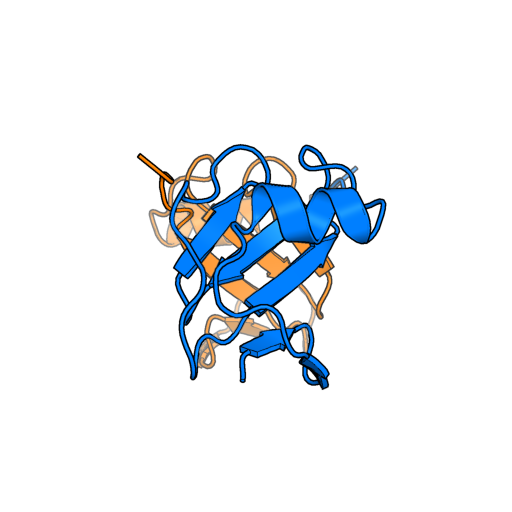 1 35 ? 3.066 -8.969 1.308 1 97 35 ASN B N 1
ATOM 753 C CA . ASN B 1 35 ? 4.215 -8.992 2.209 1 97 35 ASN B CA 1
ATOM 754 C C . ASN B 1 35 ? 4.789 -7.598 2.426 1 97 35 ASN B C 1
ATOM 756 O O . ASN B 1 35 ? 6 -7.398 2.322 1 97 35 ASN B O 1
ATOM 760 N N . GLU B 1 36 ? 4.016 -6.578 2.549 1 92.19 36 GLU B N 1
ATOM 761 C CA . GLU B 1 36 ? 4.301 -5.195 2.916 1 92.19 36 GLU B CA 1
ATOM 762 C C . GLU B 1 36 ? 4.625 -4.355 1.685 1 92.19 36 GLU B C 1
ATOM 764 O O . GLU B 1 36 ? 4.973 -3.178 1.804 1 92.19 36 GLU B O 1
ATOM 769 N N . GLU B 1 37 ? 4.676 -5.016 0.531 1 96.12 37 GLU B N 1
ATOM 770 C CA . GLU B 1 37 ? 4.789 -4.266 -0.719 1 96.12 37 GLU B CA 1
ATOM 771 C C . GLU B 1 37 ? 3.41 -3.906 -1.271 1 96.12 37 GLU B C 1
ATOM 773 O O . GLU B 1 37 ? 2.518 -4.754 -1.329 1 96.12 37 GLU B O 1
ATOM 778 N N . ALA B 1 38 ? 3.297 -2.676 -1.694 1 97.88 38 ALA B N 1
ATOM 779 C CA . ALA B 1 38 ? 2.006 -2.205 -2.188 1 97.88 38 ALA B CA 1
ATOM 780 C C . ALA B 1 38 ? 2.006 -2.102 -3.709 1 97.88 38 ALA B C 1
ATOM 782 O O . ALA B 1 38 ? 2.973 -1.62 -4.305 1 97.88 38 ALA B O 1
ATOM 783 N N . PHE B 1 39 ? 0.864 -2.621 -4.309 1 98.06 39 PHE B N 1
ATOM 784 C CA . PHE B 1 39 ? 0.628 -2.59 -5.75 1 98.06 39 PHE B CA 1
ATOM 785 C C . PHE B 1 39 ? -0.755 -2.029 -6.059 1 98.06 39 PHE B C 1
ATOM 787 O O . PHE B 1 39 ? -1.702 -2.248 -5.301 1 98.06 39 PHE B O 1
ATOM 794 N N . LEU B 1 40 ? -0.76 -1.345 -7.207 1 97.69 40 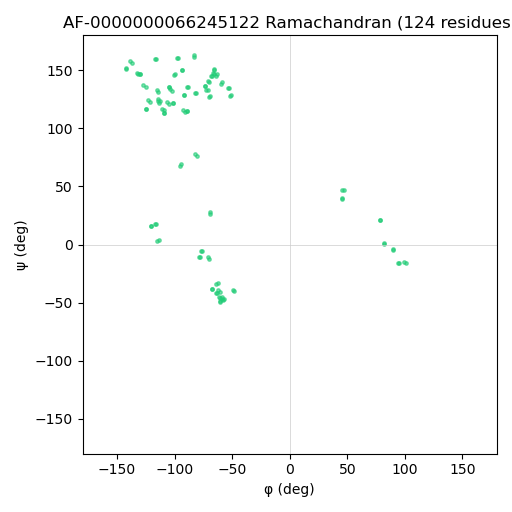LEU B N 1
ATOM 795 C CA . LEU B 1 40 ? -2.084 -1.188 -7.801 1 97.69 40 LEU B CA 1
ATOM 796 C C . LEU B 1 40 ? 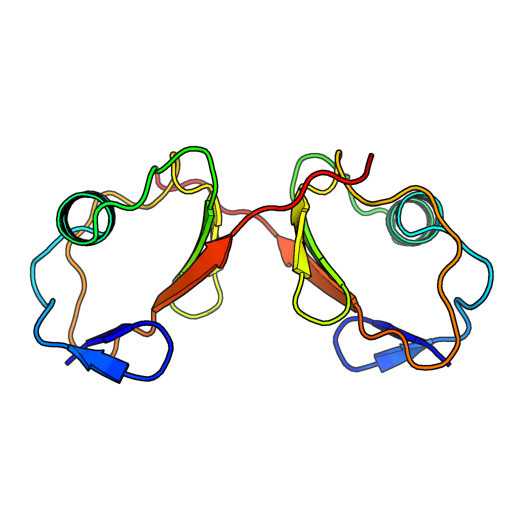-2.621 -2.527 -8.289 1 97.69 40 LEU B C 1
ATOM 798 O O . LEU B 1 40 ? -1.851 -3.393 -8.711 1 97.69 40 LEU B O 1
ATOM 802 N N . GLY B 1 41 ? -3.895 -2.656 -8.148 1 97.5 41 GLY B N 1
ATOM 803 C CA . GLY B 1 41 ? -4.496 -3.908 -8.578 1 97.5 41 GLY B CA 1
ATOM 804 C C . GLY B 1 41 ? -4.055 -4.336 -9.969 1 97.5 41 GLY B C 1
ATOM 805 O O . GLY B 1 41 ? -3.766 -5.512 -10.203 1 97.5 41 GLY B O 1
ATOM 806 N N . LEU B 1 42 ? -3.953 -3.412 -10.852 1 96.5 42 LEU B N 1
ATOM 807 C CA . LEU B 1 42 ? -3.613 -3.703 -12.242 1 96.5 42 LEU B CA 1
ATOM 808 C C . LEU B 1 42 ? -2.125 -4 -12.383 1 96.5 42 LEU B C 1
ATOM 810 O O . LEU B 1 42 ? -1.677 -4.457 -13.438 1 96.5 42 LEU B O 1
ATOM 814 N N . GLU B 1 43 ? -1.4 -3.83 -11.297 1 96.88 43 GLU B N 1
ATOM 815 C CA . GLU B 1 43 ? 0.051 -3.965 -11.375 1 96.88 43 GLU B CA 1
ATOM 816 C C . GLU B 1 43 ? 0.556 -5.062 -10.445 1 96.88 43 GLU B C 1
ATOM 818 O O . GLU B 1 43 ? 1.749 -5.125 -10.141 1 96.88 43 GLU B O 1
ATOM 823 N N . VAL B 1 44 ? -0.308 -5.863 -10.023 1 97.38 44 VAL B N 1
ATOM 824 C CA . VAL B 1 44 ? 0.133 -6.941 -9.141 1 97.38 44 VAL B CA 1
ATOM 825 C C . VAL B 1 44 ? 1.04 -7.898 -9.914 1 97.38 44 VAL B C 1
ATOM 827 O O . VAL B 1 44 ? 0.887 -8.07 -11.125 1 97.38 44 VAL B O 1
ATOM 830 N N . PRO B 1 45 ? 1.919 -8.477 -9.156 1 96.44 45 PRO B N 1
ATOM 831 C CA . PRO B 1 45 ? 2.787 -9.438 -9.836 1 96.44 45 PRO B CA 1
ATOM 832 C C . PRO B 1 45 ? 2.016 -10.633 -10.398 1 96.44 45 PRO B C 1
ATOM 834 O O . PRO B 1 45 ? 1.035 -11.078 -9.797 1 96.44 45 PRO B O 1
ATOM 837 N N . ASP B 1 46 ? 2.555 -10.977 -11.461 1 95.5 46 ASP B N 1
ATOM 838 C CA . ASP B 1 46 ? 2.018 -12.188 -12.062 1 95.5 46 ASP B CA 1
ATOM 839 C C . ASP B 1 46 ? 2.82 -13.422 -11.641 1 95.5 46 ASP B C 1
ATOM 841 O O . ASP B 1 46 ? 3.57 -13.984 -12.438 1 95.5 46 ASP B O 1
ATOM 845 N N . ARG B 1 47 ? 2.738 -13.781 -10.5 1 97 47 ARG B N 1
ATOM 846 C CA . ARG B 1 47 ? 3.346 -14.977 -9.922 1 97 47 ARG B CA 1
ATOM 847 C C . ARG B 1 47 ? 2.385 -15.672 -8.969 1 97 47 ARG B C 1
ATOM 849 O O . ARG B 1 47 ? 1.547 -15.023 -8.336 1 97 47 ARG B O 1
ATOM 856 N N . PRO B 1 48 ? 2.627 -16.984 -8.742 1 97.38 48 PRO B N 1
ATOM 857 C CA . PRO B 1 48 ? 1.786 -17.703 -7.789 1 97.38 48 PRO B CA 1
ATOM 858 C C . PRO B 1 48 ? 2.047 -17.281 -6.344 1 97.38 48 PRO B C 1
ATOM 860 O O . PRO B 1 48 ? 3.188 -16.984 -5.977 1 97.38 48 PRO B O 1
ATOM 863 N N . LEU B 1 49 ? 1 -17.203 -5.676 1 98.31 49 LEU B N 1
ATOM 864 C CA . LEU B 1 49 ? 1.128 -17.031 -4.23 1 98.31 49 LEU B CA 1
ATOM 865 C C . LEU B 1 49 ? 1.732 -18.281 -3.592 1 98.31 49 LEU B C 1
ATOM 867 O O . LEU B 1 49 ? 1.524 -19.391 -4.078 1 98.31 49 LEU B O 1
ATOM 871 N N . ARG B 1 50 ? 2.555 -18.031 -2.432 1 97.88 50 ARG B N 1
ATOM 872 C CA . ARG B 1 50 ? 3.197 -19.109 -1.688 1 97.88 50 ARG B CA 1
ATOM 873 C C . ARG B 1 50 ? 2.672 -19.188 -0.259 1 97.88 50 ARG B C 1
ATOM 875 O O . ARG B 1 50 ? 2.08 -18.219 0.238 1 97.88 50 ARG B O 1
ATOM 882 N N . ASP B 1 51 ? 2.896 -20.359 0.292 1 97.44 51 ASP B N 1
ATOM 883 C CA . ASP B 1 51 ? 2.588 -20.531 1.709 1 97.44 51 ASP B CA 1
ATOM 884 C C . ASP B 1 51 ? 3.23 -19.422 2.541 1 97.44 51 ASP B C 1
ATOM 886 O O . ASP B 1 51 ? 4.406 -19.109 2.361 1 97.44 51 ASP B O 1
ATOM 890 N N . GLY B 1 52 ? 2.463 -18.781 3.35 1 97.5 52 GLY B N 1
ATOM 891 C CA . GLY B 1 52 ? 2.988 -17.75 4.23 1 97.5 52 GLY B CA 1
ATOM 892 C C . GLY B 1 52 ? 2.764 -16.344 3.711 1 97.5 52 GLY B C 1
ATOM 893 O O . GLY B 1 52 ? 2.938 -15.375 4.445 1 97.5 52 GLY B O 1
ATOM 894 N N . ASP B 1 53 ? 2.426 -16.312 2.396 1 98.25 53 ASP B N 1
ATOM 895 C CA . ASP B 1 53 ? 2.156 -14.992 1.859 1 98.25 53 ASP B CA 1
ATOM 896 C C . ASP B 1 53 ? 1.005 -14.32 2.605 1 98.25 53 ASP B C 1
ATOM 898 O O . ASP B 1 53 ? 0.036 -14.977 2.984 1 98.25 53 ASP B O 1
ATOM 902 N N . VAL B 1 54 ? 1.168 -13.023 2.881 1 98.19 54 VAL B N 1
ATOM 903 C CA . VAL B 1 54 ? 0.138 -12.195 3.492 1 98.19 54 VAL B CA 1
ATOM 904 C C . VAL B 1 54 ? -0.332 -11.141 2.494 1 98.19 54 VAL B C 1
ATOM 906 O O . VAL B 1 54 ? 0.476 -10.367 1.967 1 98.19 54 VAL B O 1
ATOM 909 N N . VAL B 1 55 ? -1.667 -11.156 2.199 1 98.25 55 VAL B N 1
ATOM 910 C CA . VAL B 1 55 ? -2.275 -10.289 1.195 1 98.25 55 VAL B CA 1
ATOM 911 C C . VAL B 1 55 ? -3.361 -9.438 1.843 1 98.25 55 VAL B C 1
ATOM 913 O O . VAL B 1 55 ? -4.234 -9.953 2.541 1 98.25 55 VAL B O 1
ATOM 916 N N . GLU B 1 56 ? -3.232 -8.172 1.728 1 97.25 56 GLU B N 1
ATOM 917 C CA . GLU B 1 56 ? -4.297 -7.246 2.094 1 97.25 56 GLU B CA 1
ATOM 918 C C . GLU B 1 56 ? -4.855 -6.531 0.865 1 97.25 56 GLU B C 1
ATOM 920 O O . GLU B 1 56 ? -4.098 -6 0.053 1 97.25 56 GLU B O 1
ATOM 925 N N . VAL B 1 57 ? -6.125 -6.621 0.617 1 97.56 57 VAL B N 1
ATOM 926 C CA . VAL B 1 57 ? -6.82 -5.922 -0.457 1 97.56 57 VAL B CA 1
ATOM 927 C C . VAL B 1 57 ? -7.625 -4.758 0.119 1 97.56 57 VAL B C 1
ATOM 929 O O . VAL B 1 57 ? -8.5 -4.961 0.964 1 97.56 57 VAL B O 1
ATOM 932 N N . VAL B 1 58 ? -7.281 -3.631 -0.365 1 97 58 VAL B N 1
ATOM 933 C CA . VAL B 1 58 ? -7.922 -2.426 0.153 1 97 58 VAL B CA 1
ATOM 934 C C . VAL B 1 58 ? -8.539 -1.632 -0.997 1 97 58 VAL B C 1
ATOM 936 O O . VAL B 1 58 ? -7.902 -1.446 -2.039 1 97 58 VAL B O 1
ATOM 939 N N . ALA B 1 59 ? -9.805 -1.157 -0.772 1 97.25 59 ALA B N 1
ATOM 940 C CA . ALA B 1 59 ? -10.445 -0.307 -1.771 1 97.25 59 ALA B CA 1
ATOM 941 C C . ALA B 1 59 ? -9.789 1.07 -1.821 1 97.25 59 ALA B C 1
ATOM 943 O O . ALA B 1 59 ? -9.477 1.654 -0.781 1 97.25 59 ALA B O 1
ATOM 944 N N . LEU B 1 60 ? -9.523 1.474 -3.037 1 97.62 60 LEU B N 1
ATOM 945 C CA . LEU B 1 60 ? -9.031 2.834 -3.227 1 97.62 60 LEU B CA 1
ATOM 946 C C . LEU B 1 60 ? -10.188 3.83 -3.246 1 97.62 60 LEU B C 1
ATOM 948 O O . LEU B 1 60 ? -11.172 3.631 -3.961 1 97.62 60 LEU B O 1
ATOM 952 N N . MET B 1 61 ? -10.023 4.949 -2.393 1 96.94 61 MET B N 1
ATOM 953 C CA . MET B 1 61 ? -11.031 6.008 -2.33 1 96.94 61 MET B CA 1
ATOM 954 C C . MET B 1 61 ? -10.641 7.184 -3.221 1 96.94 61 MET B C 1
ATOM 956 O O . MET B 1 61 ? -9.5 7.27 -3.678 1 96.94 61 MET B O 1
ATOM 960 N N . GLN B 1 62 ? -11.688 8 -3.545 1 91.94 62 GLN B N 1
ATOM 961 C CA . GLN B 1 62 ? -11.461 9.242 -4.277 1 91.94 62 GLN B CA 1
ATOM 962 C C . GLN B 1 62 ? -11.484 10.445 -3.344 1 91.9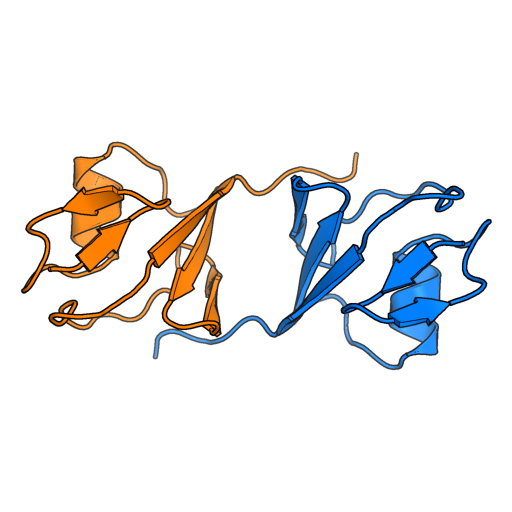4 62 GLN B C 1
ATOM 964 O O . GLN B 1 62 ? -12.344 10.539 -2.463 1 91.94 62 GLN B O 1
ATOM 969 N N . GLY B 1 63 ? -10.289 11.266 -3.318 1 84 63 GLY B N 1
ATOM 970 C CA . GLY B 1 63 ? -10.164 12.438 -2.457 1 84 63 GLY B CA 1
ATOM 971 C C . GLY B 1 63 ? -11.055 13.586 -2.879 1 84 63 GLY B C 1
ATOM 972 O O . GLY B 1 63 ? -10.797 14.742 -2.533 1 84 63 GLY B O 1
ATOM 973 N N . GLY B 1 64 ? -12.219 13.391 -3.525 1 71.62 64 GLY B N 1
ATOM 974 C CA . GLY B 1 64 ? -13.062 14.516 -3.887 1 71.62 64 GLY B CA 1
ATOM 975 C C . GLY B 1 64 ? -13.18 15.547 -2.781 1 71.62 64 GLY B C 1
ATOM 976 O O . GLY B 1 64 ? -12.844 15.273 -1.629 1 71.62 64 GLY B O 1
#

pLDDT: mean 96.49, std 3.69, range [71.62, 98.38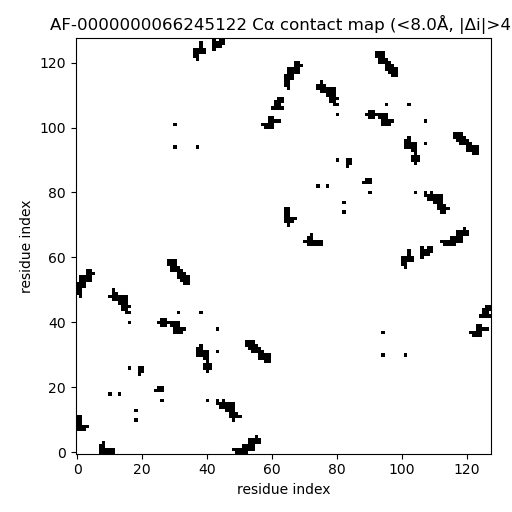]

Sequence (128 aa):
MVWLNGEPRPLEGKTLKEVLEEMGVELKGVAVLLNEEAFLGLEVPDRPLRDGDVVEVVALMQGGMVWLNGEPRPLEGKTLKEVLEEMGVELKGVAVLLNEEAFLGLEVPDRPLRDGDVVEVVALMQGG

Organism: Thermus thermophilus (strain ATCC BAA-163 / DSM 7039 / HB27) (NCBI:txid262724)